Protein AF-A0A7J4U4Q8-F1 (afdb_monomer_lite)

Structure (mmCIF, N/CA/C/O backbone):
data_AF-A0A7J4U4Q8-F1
#
_entry.id   AF-A0A7J4U4Q8-F1
#
loop_
_atom_site.group_PDB
_atom_site.id
_atom_site.type_symbol
_atom_site.label_atom_id
_atom_site.label_alt_id
_atom_site.label_comp_id
_atom_site.label_asym_id
_atom_site.label_entity_id
_atom_site.label_seq_id
_atom_site.pdbx_PDB_ins_code
_atom_site.Cartn_x
_atom_site.Cartn_y
_atom_site.Cartn_z
_atom_site.occupancy
_atom_site.B_iso_or_equiv
_atom_site.auth_seq_id
_atom_site.auth_comp_id
_atom_site.auth_asym_id
_atom_site.auth_atom_id
_atom_site.pdbx_PDB_model_num
ATOM 1 N N . MET A 1 1 ? -9.160 7.772 16.131 1.00 66.94 1 MET A N 1
ATOM 2 C CA . MET A 1 1 ? -9.442 6.935 14.946 1.00 66.94 1 MET A CA 1
ATOM 3 C C . MET A 1 1 ? -8.417 5.814 14.908 1.00 66.94 1 MET A C 1
ATOM 5 O O . MET A 1 1 ? -7.313 6.007 15.408 1.00 66.94 1 MET A O 1
ATOM 9 N N . LYS A 1 2 ? -8.795 4.626 14.432 1.00 82.12 2 LYS A N 1
ATOM 10 C CA . LYS A 1 2 ? -7.872 3.489 14.302 1.00 82.12 2 LYS A CA 1
ATOM 11 C C . LYS A 1 2 ? -7.028 3.704 13.039 1.00 82.12 2 LYS A C 1
ATOM 13 O O . LYS A 1 2 ? -7.579 4.132 12.034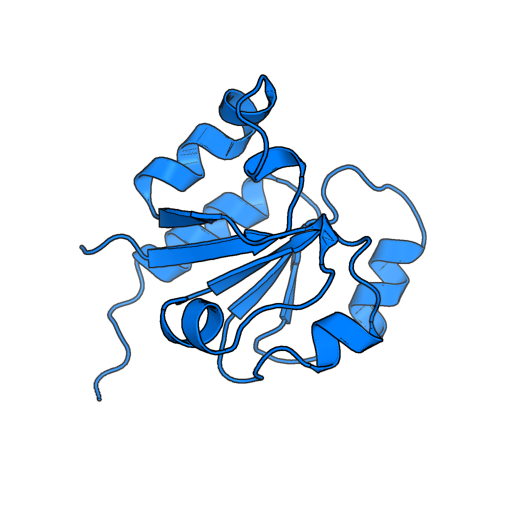 1.00 82.12 2 LYS A O 1
ATOM 18 N N . LYS A 1 3 ? -5.719 3.428 13.092 1.00 89.75 3 LYS A N 1
ATOM 19 C CA . LYS A 1 3 ? -4.872 3.406 11.886 1.00 89.75 3 LYS A CA 1
ATOM 20 C C . LYS A 1 3 ? -5.384 2.356 10.899 1.00 89.75 3 LYS A C 1
ATOM 22 O O . LYS A 1 3 ? -5.853 1.305 11.343 1.00 89.75 3 LYS A O 1
ATOM 27 N N . ILE A 1 4 ? -5.253 2.622 9.602 1.00 91.19 4 ILE A N 1
ATOM 28 C CA . ILE A 1 4 ? -5.567 1.621 8.576 1.00 91.1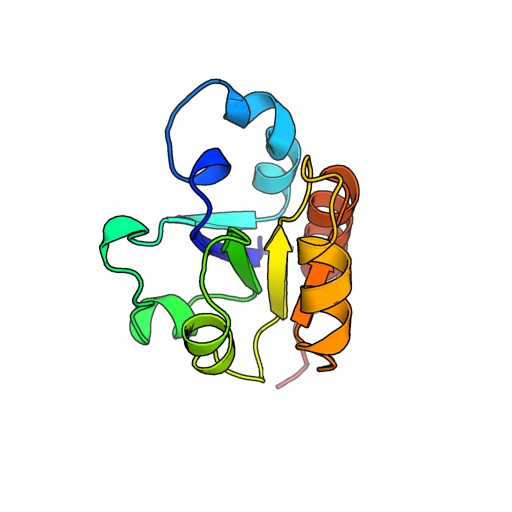9 4 ILE A CA 1
ATOM 29 C C . ILE A 1 4 ? -4.468 0.559 8.533 1.00 91.19 4 ILE A C 1
ATOM 31 O O . ILE A 1 4 ? -3.301 0.859 8.775 1.00 91.19 4 ILE A O 1
ATOM 35 N N . ASN A 1 5 ? -4.807 -0.676 8.214 1.00 91.69 5 ASN A N 1
ATOM 36 C CA . ASN A 1 5 ? -3.833 -1.718 7.934 1.00 91.69 5 ASN A CA 1
ATOM 37 C C . ASN A 1 5 ? -3.402 -1.612 6.466 1.00 91.69 5 ASN A C 1
ATOM 39 O O . ASN A 1 5 ? -4.187 -1.909 5.564 1.00 91.69 5 ASN A O 1
ATOM 43 N N . LEU A 1 6 ? -2.162 -1.182 6.229 1.00 91.31 6 LEU A N 1
ATOM 44 C CA . LEU A 1 6 ? -1.583 -1.063 4.893 1.00 91.31 6 LEU A CA 1
ATOM 45 C C . LEU A 1 6 ? -0.647 -2.242 4.632 1.00 91.31 6 LEU A C 1
ATOM 47 O O . LEU A 1 6 ? 0.405 -2.354 5.266 1.00 91.31 6 LEU A O 1
ATOM 51 N N . LEU A 1 7 ? -1.024 -3.102 3.690 1.00 90.31 7 LEU A N 1
ATOM 52 C CA . LEU A 1 7 ? -0.184 -4.199 3.221 1.00 90.31 7 LEU A CA 1
ATOM 53 C C . LEU A 1 7 ? 0.765 -3.695 2.136 1.00 90.31 7 LEU A C 1
ATOM 55 O O . LEU A 1 7 ? 0.318 -3.130 1.143 1.00 90.31 7 LEU A O 1
ATOM 59 N N . VAL A 1 8 ? 2.070 -3.874 2.326 1.00 88.12 8 VAL A N 1
ATOM 60 C CA . VAL A 1 8 ? 3.096 -3.240 1.491 1.00 88.12 8 VAL A CA 1
ATOM 61 C C . VAL A 1 8 ? 3.920 -4.277 0.738 1.00 88.12 8 VAL A C 1
ATOM 63 O O . VAL A 1 8 ? 4.699 -5.023 1.332 1.00 88.12 8 VAL A O 1
ATOM 66 N N . TYR A 1 9 ? 3.815 -4.222 -0.586 1.00 83.44 9 TYR A N 1
ATOM 67 C CA . TYR A 1 9 ? 4.646 -4.922 -1.563 1.00 83.44 9 TYR A CA 1
ATOM 68 C C . TYR A 1 9 ? 5.457 -3.921 -2.400 1.00 83.44 9 TYR A C 1
ATOM 70 O O . TYR A 1 9 ? 5.531 -4.007 -3.624 1.00 83.44 9 TYR A O 1
ATOM 78 N N . ASP A 1 10 ? 6.052 -2.940 -1.721 1.00 78.88 10 ASP A N 1
ATOM 79 C CA . ASP A 1 10 ? 6.945 -1.946 -2.310 1.00 78.88 10 ASP A CA 1
ATOM 80 C C . ASP A 1 10 ? 8.297 -1.943 -1.592 1.00 78.88 10 ASP A C 1
ATOM 82 O O . ASP A 1 10 ? 8.361 -1.744 -0.375 1.00 78.88 10 ASP A O 1
ATOM 86 N N . TRP A 1 11 ? 9.386 -2.174 -2.338 1.00 73.12 11 TRP A N 1
ATOM 87 C CA . TRP A 1 11 ? 10.738 -2.264 -1.778 1.00 73.12 11 TRP A CA 1
ATOM 88 C C . TRP A 1 11 ? 11.138 -0.996 -1.011 1.00 73.12 11 TRP A C 1
ATOM 90 O O . TRP A 1 11 ? 11.817 -1.103 0.010 1.00 73.12 11 TRP A O 1
ATOM 100 N N . LYS A 1 12 ? 10.667 0.189 -1.421 1.00 71.94 12 LYS A N 1
ATOM 101 C CA . LYS A 1 12 ? 10.993 1.472 -0.769 1.00 71.94 12 LYS A CA 1
ATOM 102 C C . LYS A 1 12 ? 10.450 1.551 0.660 1.00 71.94 12 LYS A C 1
ATOM 104 O O . LYS A 1 12 ? 11.037 2.203 1.518 1.00 71.94 12 LYS A O 1
ATOM 109 N N . LEU A 1 13 ? 9.326 0.887 0.922 1.00 70.75 13 LEU A N 1
ATOM 110 C CA . LEU A 1 13 ? 8.649 0.880 2.222 1.00 70.75 13 LEU A CA 1
ATOM 111 C C . LEU A 1 13 ? 8.901 -0.400 3.030 1.00 70.75 13 LEU A C 1
ATOM 113 O O . LEU A 1 13 ? 8.665 -0.426 4.240 1.00 70.75 13 LEU A O 1
ATOM 117 N N . ASN A 1 14 ? 9.383 -1.458 2.378 1.00 65.75 14 ASN A N 1
ATOM 118 C CA . ASN A 1 14 ? 9.634 -2.751 3.005 1.00 65.75 14 ASN A CA 1
ATOM 119 C C . ASN A 1 14 ? 11.046 -2.850 3.624 1.00 65.75 14 ASN A C 1
ATOM 121 O O . ASN A 1 14 ? 11.229 -3.481 4.671 1.00 65.75 14 ASN A O 1
ATOM 125 N N . VAL A 1 15 ? 12.039 -2.156 3.058 1.00 58.22 15 VAL A N 1
ATOM 126 C CA . VAL A 1 15 ? 13.418 -2.163 3.574 1.00 58.22 15 VAL A CA 1
ATOM 127 C C . VAL A 1 15 ? 13.583 -1.133 4.701 1.00 58.22 15 VAL A C 1
ATOM 129 O O . VAL A 1 15 ? 13.232 0.037 4.560 1.00 58.22 15 VAL A O 1
ATOM 132 N N . ASP A 1 16 ? 14.138 -1.545 5.846 1.00 57.25 16 ASP A N 1
ATOM 133 C CA . ASP A 1 16 ? 14.527 -0.611 6.909 1.00 57.25 16 ASP A CA 1
ATOM 134 C C . ASP A 1 16 ? 15.740 0.217 6.445 1.00 57.25 16 ASP A C 1
ATOM 136 O O . ASP A 1 16 ? 16.877 -0.247 6.478 1.00 57.25 16 ASP A O 1
ATOM 140 N N . GLY A 1 17 ? 15.498 1.441 5.966 1.00 52.25 17 GLY A N 1
ATOM 141 C CA . GLY A 1 17 ? 16.534 2.281 5.358 1.00 52.25 17 GLY A CA 1
ATOM 142 C C . GLY A 1 17 ? 16.064 3.690 4.980 1.00 52.25 17 GLY A C 1
ATOM 143 O O . GLY A 1 17 ? 14.981 4.120 5.372 1.00 52.25 17 GLY A O 1
ATOM 144 N N . ALA A 1 18 ? 16.911 4.422 4.244 1.00 45.03 18 ALA A N 1
ATOM 145 C CA . ALA A 1 18 ? 16.841 5.870 3.989 1.00 45.03 18 ALA A CA 1
ATOM 146 C C . ALA A 1 18 ? 15.501 6.411 3.431 1.00 45.03 18 ALA A C 1
ATOM 148 O O . ALA A 1 18 ? 15.197 7.588 3.631 1.00 45.03 18 ALA A O 1
ATOM 149 N N . ASP A 1 19 ? 14.663 5.567 2.825 1.00 52.72 19 ASP A N 1
ATOM 150 C CA . ASP A 1 19 ? 13.336 5.944 2.313 1.00 52.72 19 ASP A CA 1
ATOM 151 C C . ASP A 1 19 ? 12.257 6.092 3.402 1.00 52.72 19 ASP A C 1
ATOM 153 O O . ASP A 1 19 ? 11.197 6.675 3.145 1.00 52.72 19 ASP A O 1
ATOM 157 N N . LYS A 1 20 ? 12.547 5.702 4.658 1.00 52.97 20 LYS A N 1
ATOM 158 C CA . LYS A 1 20 ? 11.682 5.998 5.819 1.00 52.97 20 LYS A CA 1
ATOM 159 C C . LYS A 1 20 ? 11.347 7.481 5.940 1.00 52.97 20 LYS A C 1
ATOM 161 O O . LYS A 1 20 ? 10.270 7.802 6.416 1.00 52.97 20 LYS A O 1
ATOM 166 N N . LEU A 1 21 ? 12.243 8.385 5.531 1.00 53.69 21 LEU A N 1
ATOM 167 C CA . LEU A 1 21 ? 12.019 9.832 5.635 1.00 53.69 21 LEU A CA 1
ATOM 168 C C . LEU A 1 21 ? 11.006 10.363 4.616 1.00 53.69 21 LEU A C 1
ATOM 170 O O . LEU A 1 21 ? 10.330 11.348 4.903 1.00 53.69 21 LEU A O 1
ATOM 174 N N . VAL A 1 22 ? 10.908 9.726 3.449 1.00 59.50 22 VAL A N 1
ATOM 175 C CA . VAL A 1 22 ? 10.057 10.175 2.339 1.00 59.50 22 VAL A CA 1
ATOM 176 C C . VAL A 1 22 ? 8.604 9.791 2.575 1.00 59.50 22 VAL A C 1
ATOM 178 O O . VAL A 1 22 ? 7.705 10.570 2.284 1.00 59.50 22 VAL A O 1
ATOM 181 N N . TYR A 1 23 ? 8.384 8.609 3.141 1.00 71.19 23 TYR A N 1
ATOM 182 C CA . TYR A 1 23 ? 7.048 8.118 3.438 1.00 71.19 23 TYR A CA 1
ATOM 183 C C . TYR A 1 23 ? 6.681 8.229 4.918 1.00 71.19 23 TYR A C 1
ATOM 185 O O . TYR A 1 23 ? 5.622 7.743 5.290 1.00 71.19 23 TYR A O 1
ATOM 193 N N . LYS A 1 24 ? 7.515 8.854 5.765 1.00 74.12 24 LYS A N 1
ATOM 194 C CA . LYS A 1 24 ? 7.345 8.902 7.234 1.00 74.12 24 LYS A CA 1
ATOM 195 C C . LYS A 1 24 ? 5.915 9.243 7.667 1.00 74.12 24 LYS A C 1
ATOM 197 O O . LYS A 1 24 ? 5.418 8.671 8.628 1.00 74.12 24 LYS A O 1
ATOM 202 N N . ASP A 1 25 ? 5.250 10.111 6.909 1.00 83.50 25 ASP A N 1
ATOM 203 C CA . ASP A 1 25 ? 3.909 10.599 7.209 1.00 83.50 25 ASP A CA 1
ATOM 204 C C . ASP A 1 25 ? 2.852 9.482 7.084 1.00 83.50 25 ASP A C 1
ATOM 206 O O . ASP A 1 25 ? 1.832 9.522 7.762 1.00 83.50 25 ASP A O 1
ATOM 210 N N . ILE A 1 26 ? 3.104 8.422 6.302 1.00 85.50 26 ILE A N 1
ATOM 211 C CA . ILE A 1 26 ? 2.241 7.229 6.234 1.00 85.50 26 ILE A CA 1
ATOM 212 C C . ILE A 1 26 ? 2.117 6.560 7.608 1.00 85.50 26 ILE A C 1
ATOM 214 O O . ILE A 1 26 ? 1.040 6.070 7.954 1.00 85.50 26 ILE A O 1
ATOM 218 N N . TRP A 1 27 ? 3.179 6.560 8.421 1.00 85.62 27 TRP A N 1
ATOM 219 C CA . TRP A 1 27 ? 3.182 5.892 9.724 1.00 85.62 27 TRP A CA 1
ATOM 220 C C . TRP A 1 27 ? 2.238 6.564 10.716 1.00 85.62 27 TRP A C 1
ATOM 222 O O . TRP A 1 27 ? 1.827 5.908 11.673 1.00 85.62 27 TRP A O 1
ATOM 232 N N . ASP A 1 28 ? 1.851 7.821 10.500 1.00 87.94 28 ASP A N 1
ATOM 233 C CA . ASP A 1 28 ? 0.866 8.501 11.342 1.00 87.94 28 ASP A CA 1
ATOM 234 C C . ASP A 1 28 ? -0.556 7.971 11.097 1.00 87.94 28 ASP A C 1
ATOM 236 O O . ASP A 1 28 ? -1.376 7.949 12.019 1.00 87.94 28 ASP A O 1
ATOM 240 N N . TYR A 1 29 ? -0.827 7.450 9.896 1.00 88.94 29 TYR A N 1
ATOM 241 C CA . TYR A 1 29 ? -2.162 7.049 9.440 1.00 88.94 29 TYR A CA 1
ATOM 242 C C . TYR A 1 29 ? -2.337 5.530 9.284 1.00 88.94 29 TYR A C 1
ATOM 244 O O . TYR A 1 29 ? -3.463 5.032 9.371 1.00 88.94 29 TYR A O 1
ATOM 252 N N . ALA A 1 30 ? -1.245 4.784 9.091 1.00 89.69 30 ALA A N 1
ATOM 253 C CA . ALA A 1 30 ? -1.277 3.357 8.788 1.00 89.69 30 ALA A CA 1
ATOM 254 C C . ALA A 1 30 ? -0.398 2.503 9.719 1.00 89.69 30 ALA A C 1
ATOM 256 O O . ALA A 1 30 ? 0.689 2.895 10.150 1.00 89.69 30 ALA A O 1
ATOM 257 N N . THR A 1 31 ? -0.877 1.297 10.003 1.00 90.56 31 THR A N 1
ATOM 258 C CA . THR A 1 31 ? -0.090 0.168 10.499 1.00 90.56 31 THR A CA 1
ATOM 259 C C . THR A 1 31 ? 0.454 -0.585 9.290 1.00 90.56 31 THR A C 1
ATOM 261 O O . THR A 1 31 ? -0.323 -1.047 8.457 1.00 90.56 31 THR A O 1
ATOM 264 N N . ILE A 1 32 ? 1.777 -0.715 9.192 1.00 87.94 32 ILE A N 1
ATOM 265 C CA . ILE A 1 32 ? 2.430 -1.373 8.055 1.00 87.94 32 ILE A CA 1
ATOM 266 C C . ILE A 1 32 ? 2.487 -2.885 8.273 1.00 87.94 32 ILE A C 1
ATOM 268 O O . ILE A 1 32 ? 3.092 -3.354 9.238 1.00 87.94 32 ILE A O 1
ATOM 272 N N . ILE A 1 33 ? 1.903 -3.635 7.343 1.00 88.31 33 ILE A N 1
ATOM 273 C CA . ILE A 1 33 ? 2.060 -5.083 7.209 1.00 88.31 33 ILE A CA 1
ATOM 274 C C . ILE A 1 33 ? 3.025 -5.296 6.040 1.00 88.31 33 ILE A C 1
ATOM 276 O O . ILE A 1 33 ? 2.713 -4.952 4.901 1.00 88.31 33 ILE A O 1
ATOM 280 N N . LYS A 1 34 ? 4.238 -5.779 6.321 1.00 85.31 34 LYS A N 1
ATOM 281 C CA . LYS A 1 34 ? 5.257 -6.009 5.288 1.00 85.31 34 LYS A CA 1
ATOM 282 C C . LYS A 1 34 ? 4.948 -7.314 4.555 1.00 85.31 34 LYS A C 1
ATOM 284 O O . LYS A 1 34 ? 4.961 -8.366 5.186 1.00 85.31 34 LYS A O 1
ATOM 289 N N . GLY A 1 35 ? 4.699 -7.224 3.252 1.00 79.88 35 GLY A N 1
ATOM 290 C CA . GLY A 1 35 ? 4.554 -8.383 2.379 1.00 79.88 35 GLY A CA 1
ATOM 291 C C . GLY A 1 35 ? 5.900 -8.985 1.979 1.00 79.88 35 GLY A C 1
ATOM 292 O O . GLY A 1 35 ? 6.940 -8.331 2.062 1.00 79.88 35 GLY A O 1
ATOM 293 N N . ASP A 1 36 ? 5.902 -10.227 1.508 1.00 80.25 36 ASP A N 1
ATOM 294 C CA . ASP A 1 36 ? 7.095 -10.865 0.939 1.00 80.25 36 ASP A CA 1
ATOM 295 C C . ASP A 1 36 ? 7.220 -10.535 -0.559 1.00 80.25 36 ASP A C 1
ATOM 297 O O . ASP A 1 36 ? 6.586 -11.163 -1.409 1.00 80.25 36 ASP A O 1
ATOM 301 N N . ILE A 1 37 ? 8.017 -9.514 -0.892 1.00 73.06 37 ILE A N 1
ATOM 302 C CA . ILE A 1 37 ? 8.125 -9.015 -2.275 1.00 73.06 37 ILE A CA 1
ATOM 303 C C . ILE A 1 37 ? 8.821 -10.030 -3.195 1.00 73.06 37 ILE A C 1
ATOM 305 O O . ILE A 1 37 ? 8.544 -10.058 -4.396 1.00 73.06 37 ILE A O 1
ATOM 309 N N . ASP A 1 38 ? 9.658 -10.912 -2.644 1.00 71.81 38 ASP A N 1
ATOM 310 C CA . ASP A 1 38 ? 10.407 -11.900 -3.424 1.00 71.81 38 ASP A CA 1
ATOM 311 C C . ASP A 1 38 ? 9.518 -13.057 -3.886 1.00 71.81 38 ASP A C 1
ATOM 313 O O . ASP A 1 38 ? 9.734 -13.626 -4.959 1.00 71.81 38 ASP A O 1
ATOM 317 N N . LYS A 1 39 ? 8.481 -13.391 -3.112 1.00 70.56 39 LYS A N 1
ATOM 318 C CA . LYS A 1 39 ? 7.539 -14.460 -3.473 1.00 70.56 39 LYS A CA 1
ATOM 319 C C . LYS A 1 39 ? 6.558 -14.065 -4.571 1.00 70.56 39 LYS A C 1
ATOM 321 O O . LYS A 1 39 ? 5.922 -14.949 -5.137 1.00 70.56 39 LYS A O 1
ATOM 326 N N . MET A 1 40 ? 6.447 -12.771 -4.893 1.00 61.84 40 MET A N 1
ATOM 327 C CA . MET A 1 40 ? 5.527 -12.227 -5.906 1.00 61.84 40 MET A CA 1
ATOM 328 C C . MET A 1 40 ? 4.071 -12.718 -5.768 1.00 61.84 40 MET A C 1
ATOM 330 O O . MET A 1 40 ? 3.298 -12.659 -6.725 1.00 61.84 40 MET A O 1
ATOM 334 N N . GLU A 1 41 ? 3.695 -13.203 -4.588 1.00 72.06 41 GLU A N 1
ATOM 335 C CA . GLU A 1 41 ? 2.389 -13.751 -4.252 1.00 72.06 41 GLU A CA 1
ATOM 336 C C . GLU A 1 41 ? 1.978 -13.166 -2.907 1.00 72.06 41 GLU A C 1
ATOM 338 O O . GLU A 1 41 ? 2.790 -13.066 -1.983 1.00 72.06 41 GLU A O 1
ATOM 343 N N . ILE A 1 42 ? 0.721 -12.732 -2.830 1.00 75.50 42 ILE A N 1
ATOM 344 C CA . ILE A 1 42 ? 0.170 -12.078 -1.652 1.00 75.50 42 ILE A CA 1
ATOM 345 C C . ILE A 1 42 ? -0.721 -13.0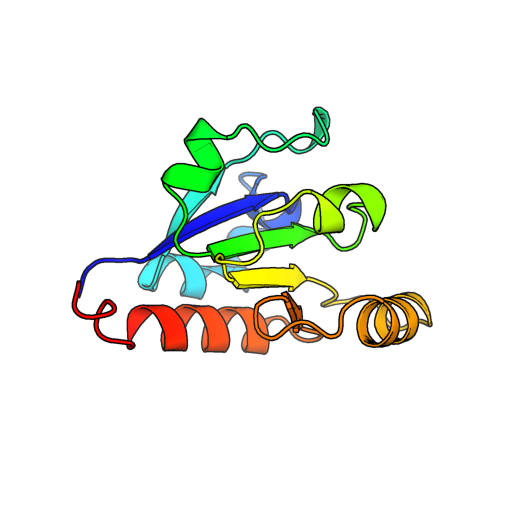89 -0.928 1.00 75.50 42 ILE A C 1
ATOM 347 O O . ILE A 1 42 ? -1.787 -13.414 -1.452 1.00 75.50 42 ILE A O 1
ATOM 351 N N . PRO A 1 43 ? -0.311 -13.610 0.243 1.00 79.81 43 PRO A N 1
ATOM 352 C CA . PRO A 1 43 ? -1.097 -14.595 0.970 1.00 79.81 43 PRO A CA 1
ATOM 353 C C . PRO A 1 43 ? -2.480 -14.053 1.352 1.00 79.81 43 PRO A C 1
ATOM 355 O O . PRO A 1 43 ? -2.606 -12.931 1.849 1.00 79.81 43 PRO A O 1
ATOM 358 N N . GLU A 1 44 ? -3.527 -14.864 1.186 1.00 81.81 44 GLU A N 1
ATOM 359 C CA . GLU A 1 44 ? -4.915 -14.461 1.475 1.00 81.81 44 GLU A CA 1
ATOM 360 C C . GLU A 1 44 ? -5.112 -13.978 2.919 1.00 81.81 44 GLU A C 1
ATOM 362 O O . GLU A 1 44 ? -5.873 -13.043 3.181 1.00 81.81 44 GLU A O 1
ATOM 367 N N . ASN A 1 45 ? -4.394 -14.574 3.874 1.00 84.00 45 ASN A N 1
ATOM 368 C CA . ASN A 1 45 ? -4.444 -14.165 5.274 1.00 84.00 45 ASN A CA 1
ATOM 369 C C . ASN A 1 45 ? -3.931 -12.731 5.474 1.00 84.00 45 ASN A C 1
ATOM 371 O O . ASN A 1 45 ? -4.490 -12.011 6.296 1.00 84.00 45 ASN A O 1
ATOM 375 N N . GLU A 1 46 ? -2.928 -12.282 4.720 1.00 84.19 46 GLU A N 1
ATOM 376 C CA . GLU A 1 46 ? -2.419 -10.906 4.800 1.00 84.19 46 GLU A CA 1
ATOM 377 C C . GLU A 1 46 ? -3.387 -9.918 4.143 1.00 84.19 46 GLU A C 1
ATOM 379 O O . GLU A 1 46 ? -3.682 -8.865 4.712 1.00 84.19 46 GLU A O 1
ATOM 384 N N . ILE A 1 47 ? -3.967 -10.302 3.002 1.00 83.81 47 ILE A N 1
ATOM 385 C CA . ILE A 1 47 ? -5.012 -9.538 2.303 1.00 83.81 47 ILE A CA 1
ATOM 386 C C . ILE A 1 47 ? -6.222 -9.304 3.211 1.00 83.81 47 ILE A C 1
ATOM 388 O O . ILE A 1 47 ? -6.761 -8.197 3.270 1.00 83.81 47 ILE A O 1
ATOM 392 N N . SER A 1 48 ? -6.646 -10.336 3.944 1.00 85.56 48 SER A N 1
ATOM 393 C CA . SER A 1 48 ? -7.814 -10.263 4.827 1.00 85.56 48 SER A CA 1
ATOM 394 C C . SER A 1 48 ? -7.654 -9.232 5.950 1.00 85.56 48 SER A C 1
ATOM 396 O O . SER A 1 48 ? -8.639 -8.650 6.408 1.00 85.56 48 SER A O 1
ATOM 398 N N . LEU A 1 49 ? -6.411 -8.974 6.364 1.00 85.81 49 LEU A N 1
ATOM 399 C CA . LEU A 1 49 ? -6.072 -8.008 7.403 1.00 85.81 49 LEU A CA 1
ATOM 400 C C . LEU A 1 49 ? -5.942 -6.582 6.863 1.00 85.81 49 LEU A C 1
ATOM 402 O O . LEU A 1 49 ? -5.954 -5.650 7.666 1.00 85.81 49 LEU A O 1
ATOM 406 N N . ALA A 1 50 ? -5.802 -6.410 5.548 1.00 89.00 50 ALA A N 1
ATOM 407 C CA . ALA A 1 50 ? -5.519 -5.133 4.913 1.00 89.00 50 ALA A CA 1
ATOM 408 C C . ALA A 1 50 ? -6.793 -4.316 4.648 1.00 89.00 50 ALA A C 1
ATOM 410 O O . ALA A 1 50 ? -7.798 -4.833 4.153 1.00 89.00 50 ALA A O 1
ATOM 411 N N . ASP A 1 51 ? -6.726 -3.018 4.927 1.00 89.38 51 ASP A N 1
ATOM 412 C CA . ASP A 1 51 ? -7.706 -2.028 4.466 1.00 89.38 51 ASP A CA 1
ATOM 413 C C . ASP A 1 51 ? -7.318 -1.502 3.070 1.00 89.38 51 ASP A C 1
ATOM 415 O O . ASP A 1 51 ? -8.176 -1.214 2.236 1.00 89.38 51 ASP A O 1
ATOM 419 N N . ALA A 1 52 ? -6.011 -1.429 2.801 1.00 90.75 52 ALA A N 1
ATOM 420 C CA . ALA A 1 52 ? -5.439 -1.085 1.506 1.00 90.75 52 ALA A CA 1
ATOM 421 C C . ALA A 1 52 ? -4.141 -1.865 1.252 1.00 90.75 52 ALA A C 1
ATOM 423 O O . ALA A 1 52 ? -3.459 -2.295 2.187 1.00 90.75 52 ALA A O 1
ATOM 424 N N . ILE A 1 53 ? -3.790 -2.021 -0.021 1.00 90.12 53 ILE A N 1
ATOM 425 C CA . ILE A 1 53 ? -2.592 -2.719 -0.487 1.00 90.12 53 ILE A CA 1
ATOM 426 C C . ILE A 1 53 ? -1.781 -1.743 -1.331 1.00 90.12 53 ILE A C 1
ATOM 428 O O . ILE A 1 53 ? -2.284 -1.228 -2.322 1.00 90.12 53 ILE A O 1
ATOM 432 N N . LEU A 1 54 ? -0.533 -1.496 -0.957 1.00 88.62 54 LEU A N 1
ATOM 433 C CA . LEU A 1 54 ? 0.410 -0.712 -1.739 1.00 88.62 54 LEU A CA 1
ATOM 434 C C . LEU A 1 54 ? 1.352 -1.652 -2.478 1.00 88.62 54 LEU A C 1
ATOM 436 O O . LEU A 1 54 ? 2.056 -2.446 -1.853 1.00 88.62 54 LEU A O 1
ATOM 440 N N . VAL A 1 55 ? 1.372 -1.550 -3.798 1.00 85.00 55 VAL A N 1
ATOM 441 C CA . VAL A 1 55 ? 2.186 -2.392 -4.669 1.00 85.00 55 VAL A CA 1
ATOM 442 C C . VAL A 1 55 ? 3.178 -1.554 -5.456 1.00 85.00 55 VAL A C 1
ATOM 444 O O . VAL A 1 55 ? 2.856 -0.464 -5.939 1.00 85.00 55 VAL A O 1
ATOM 447 N N . HIS A 1 56 ? 4.378 -2.103 -5.627 1.00 78.00 56 HIS A N 1
ATOM 448 C CA . HIS A 1 56 ? 5.341 -1.564 -6.572 1.00 78.00 56 HIS A CA 1
ATOM 449 C C . HIS A 1 56 ? 4.831 -1.766 -8.002 1.00 78.00 56 HIS A C 1
ATOM 451 O O . HIS A 1 56 ? 4.336 -2.838 -8.350 1.00 78.00 56 HIS A O 1
ATOM 457 N N . GLU A 1 57 ? 5.034 -0.787 -8.875 1.00 71.31 57 GLU A N 1
ATOM 458 C CA . GLU A 1 57 ? 4.666 -0.863 -10.297 1.00 71.31 57 GLU A CA 1
ATOM 459 C C . GLU A 1 57 ? 5.265 -2.051 -11.075 1.00 71.31 57 GLU A C 1
ATOM 461 O O . GLU A 1 57 ? 4.700 -2.482 -12.079 1.00 71.31 57 GLU A O 1
ATOM 466 N N . LEU A 1 58 ? 6.396 -2.600 -10.613 1.00 68.56 58 LEU A N 1
ATOM 467 C CA . LEU A 1 58 ? 7.025 -3.789 -11.208 1.00 68.56 58 LEU A CA 1
ATOM 468 C C . LEU A 1 58 ? 6.259 -5.080 -10.893 1.00 68.56 58 LEU A C 1
ATOM 470 O O . LEU A 1 58 ? 6.545 -6.116 -11.499 1.00 68.56 58 LEU A O 1
ATOM 474 N N . MET A 1 59 ? 5.276 -5.039 -9.986 1.00 72.81 59 MET A N 1
ATOM 475 C CA . MET A 1 59 ? 4.296 -6.111 -9.891 1.00 72.81 59 MET A CA 1
ATOM 476 C C . MET A 1 59 ? 3.527 -6.170 -11.211 1.00 72.81 59 MET A C 1
ATOM 478 O O . MET A 1 59 ? 2.754 -5.279 -11.558 1.00 72.81 59 MET A O 1
ATOM 482 N N . GLY A 1 60 ? 3.778 -7.228 -11.981 1.00 68.94 60 GLY A N 1
ATOM 483 C CA . GLY A 1 60 ? 3.158 -7.408 -13.287 1.00 68.94 60 GLY A CA 1
ATOM 484 C C . GLY A 1 60 ? 1.629 -7.428 -13.209 1.00 68.94 60 GLY A C 1
ATOM 485 O O . GLY A 1 60 ? 1.038 -7.828 -12.207 1.00 68.94 60 GLY A O 1
ATOM 486 N N . VAL A 1 61 ? 0.979 -7.068 -14.316 1.00 69.62 61 VAL A N 1
ATOM 487 C CA . VAL A 1 61 ? -0.486 -6.922 -14.401 1.00 69.62 61 VAL A CA 1
ATOM 488 C C . VAL A 1 61 ? -1.252 -8.176 -14.002 1.00 69.62 61 VAL A C 1
ATOM 490 O O . VAL A 1 61 ? -2.286 -8.102 -13.344 1.00 69.62 61 VAL A O 1
ATOM 493 N N . GLY A 1 62 ? -0.705 -9.348 -14.326 1.00 70.81 62 GLY A N 1
ATOM 494 C CA . GLY A 1 62 ? -1.282 -10.623 -13.909 1.00 70.81 62 GLY A CA 1
ATOM 495 C C . GLY A 1 62 ? -1.309 -10.839 -12.392 1.00 70.81 62 GLY A C 1
ATOM 496 O O . GLY A 1 62 ? -2.112 -11.643 -11.939 1.00 70.81 62 GLY A O 1
ATOM 497 N N . GLN A 1 63 ? -0.468 -10.151 -11.613 1.00 74.81 63 GLN A N 1
ATOM 498 C CA . GLN A 1 63 ? -0.482 -10.217 -10.147 1.00 74.81 63 GLN A CA 1
ATOM 499 C C . GLN A 1 63 ? -1.476 -9.224 -9.554 1.00 74.81 63 GLN A C 1
ATOM 501 O O . GLN A 1 63 ? -2.251 -9.589 -8.677 1.00 74.81 63 GLN A O 1
ATOM 506 N N . ILE A 1 64 ? -1.519 -7.997 -10.079 1.00 76.50 64 ILE A N 1
ATOM 507 C CA . ILE A 1 64 ? -2.490 -6.989 -9.633 1.00 76.50 64 ILE A CA 1
ATOM 508 C C . ILE A 1 64 ? -3.924 -7.468 -9.890 1.00 76.50 64 ILE A C 1
ATOM 510 O O . ILE A 1 64 ? -4.777 -7.322 -9.025 1.00 76.50 64 ILE A O 1
ATOM 514 N N . ASN A 1 65 ? -4.181 -8.150 -11.010 1.00 73.81 65 ASN A N 1
ATOM 515 C CA . ASN A 1 65 ? -5.501 -8.721 -11.305 1.00 73.81 65 ASN A CA 1
ATOM 516 C C . ASN A 1 65 ? -5.918 -9.881 -10.382 1.00 73.81 65 ASN A C 1
ATOM 518 O O . ASN A 1 65 ? -7.081 -10.277 -10.409 1.00 73.81 65 ASN A O 1
ATOM 522 N N . LYS A 1 66 ? -4.992 -10.460 -9.608 1.00 76.31 66 LYS A N 1
ATOM 523 C CA . LYS A 1 66 ? -5.311 -11.476 -8.590 1.00 76.31 66 LYS A CA 1
ATOM 524 C C . LYS A 1 66 ? -5.638 -10.858 -7.237 1.00 76.31 66 LYS A C 1
ATOM 526 O O . LYS A 1 66 ? -6.114 -11.569 -6.356 1.00 76.31 66 LYS A O 1
ATOM 531 N N . LEU A 1 67 ? -5.355 -9.569 -7.054 1.00 78.19 67 LEU A N 1
ATOM 532 C CA . LEU A 1 67 ? -5.734 -8.872 -5.838 1.00 78.19 67 LEU A CA 1
ATOM 533 C C . LEU A 1 67 ? -7.249 -8.695 -5.801 1.00 78.19 67 LEU A C 1
ATOM 535 O O . LEU A 1 67 ? -7.893 -8.559 -6.846 1.00 78.19 67 LEU A O 1
ATOM 539 N N . PRO A 1 68 ? -7.838 -8.722 -4.602 1.00 77.75 68 PRO A N 1
ATOM 540 C CA . PRO A 1 68 ? -9.277 -8.681 -4.479 1.00 77.75 68 PRO A CA 1
ATOM 541 C C . PRO A 1 68 ? -9.813 -7.310 -4.900 1.00 77.75 68 PRO A C 1
ATOM 543 O O . PRO A 1 68 ? -9.236 -6.260 -4.612 1.00 77.75 68 PRO A O 1
ATOM 546 N N . SER A 1 69 ? -10.954 -7.329 -5.580 1.00 75.38 69 SER A N 1
ATOM 547 C CA . SER A 1 69 ? -11.586 -6.136 -6.141 1.00 75.38 69 SER A CA 1
ATOM 548 C C . SER A 1 69 ? -12.299 -5.264 -5.104 1.00 75.38 69 SER A C 1
ATOM 550 O O . SER A 1 69 ? -12.834 -4.228 -5.477 1.00 75.38 69 SER A O 1
ATOM 552 N N . ASP A 1 70 ? -12.363 -5.692 -3.841 1.00 80.25 70 ASP A N 1
ATOM 553 C CA . ASP A 1 70 ? -12.997 -4.987 -2.720 1.00 80.25 70 ASP 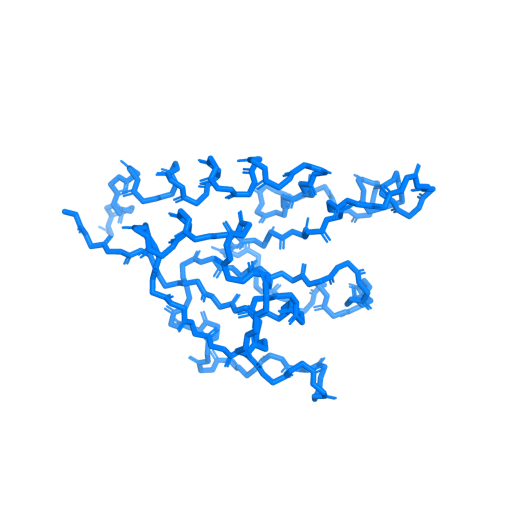A CA 1
ATOM 554 C C . ASP A 1 70 ? -11.987 -4.243 -1.824 1.00 80.25 70 ASP A C 1
ATOM 556 O O . ASP A 1 70 ? -12.377 -3.608 -0.842 1.00 80.25 70 ASP A O 1
ATOM 560 N N . LYS A 1 71 ? -10.689 -4.307 -2.148 1.00 82.69 71 LYS A N 1
ATOM 561 C CA . LYS A 1 71 ? -9.617 -3.603 -1.433 1.00 82.69 71 LYS A CA 1
ATOM 562 C C . LYS A 1 71 ? -9.058 -2.475 -2.276 1.00 82.69 71 LYS A C 1
ATOM 564 O O . LYS A 1 71 ? -8.859 -2.633 -3.475 1.00 82.69 71 LYS A O 1
ATOM 569 N N . HIS A 1 72 ? -8.714 -1.361 -1.635 1.00 88.75 72 HIS A N 1
ATOM 570 C CA . HIS A 1 72 ? -7.976 -0.296 -2.306 1.00 88.75 72 HIS A CA 1
ATOM 571 C C . HIS A 1 72 ? -6.561 -0.773 -2.649 1.00 88.75 72 HIS A C 1
ATOM 573 O O . HIS A 1 72 ? -5.747 -0.997 -1.756 1.00 88.75 72 HIS A O 1
ATOM 579 N N . ILE A 1 73 ? -6.267 -0.909 -3.937 1.00 88.25 73 ILE A N 1
ATOM 580 C CA . ILE A 1 73 ? -4.950 -1.240 -4.472 1.00 88.25 73 ILE A CA 1
ATOM 581 C C . ILE A 1 73 ? -4.305 0.063 -4.932 1.00 88.25 73 ILE A C 1
ATOM 583 O O . ILE A 1 73 ? -4.801 0.726 -5.837 1.00 88.25 73 ILE A O 1
ATOM 587 N N . ILE A 1 74 ? -3.203 0.437 -4.303 1.00 89.06 74 ILE A N 1
ATOM 588 C CA . ILE A 1 74 ? -2.431 1.636 -4.597 1.00 89.06 74 ILE A CA 1
ATOM 589 C C . ILE A 1 74 ? -1.189 1.193 -5.360 1.00 89.06 74 ILE A C 1
ATOM 591 O O . ILE A 1 74 ? -0.400 0.402 -4.850 1.00 89.06 74 ILE A O 1
ATOM 595 N N . ILE A 1 75 ? -1.012 1.689 -6.577 1.00 85.88 75 ILE A N 1
ATOM 596 C CA . ILE A 1 75 ? 0.158 1.399 -7.404 1.00 85.88 75 ILE A CA 1
ATOM 597 C C . ILE A 1 75 ? 1.079 2.614 -7.326 1.00 85.88 75 ILE A C 1
ATOM 599 O O . ILE A 1 75 ? 0.743 3.678 -7.854 1.00 85.88 75 ILE A O 1
ATOM 603 N N . ASP A 1 76 ? 2.227 2.455 -6.666 1.00 82.75 76 ASP A N 1
ATOM 604 C CA . ASP A 1 76 ? 3.258 3.492 -6.602 1.00 82.75 76 ASP A CA 1
ATOM 605 C C . ASP A 1 76 ? 4.039 3.527 -7.922 1.00 82.75 76 ASP A C 1
ATOM 607 O O . ASP A 1 76 ? 4.860 2.651 -8.202 1.00 82.75 76 ASP A O 1
ATOM 611 N N . THR A 1 77 ? 3.782 4.560 -8.725 1.00 76.69 77 THR A N 1
ATOM 612 C CA . THR A 1 77 ? 4.576 4.890 -9.925 1.00 76.69 77 THR A CA 1
ATOM 613 C C . THR A 1 77 ? 5.479 6.108 -9.702 1.00 76.69 77 THR A C 1
ATOM 615 O O . THR A 1 77 ? 6.102 6.637 -10.629 1.00 76.69 77 THR A O 1
ATOM 618 N N . ALA A 1 78 ? 5.571 6.593 -8.461 1.00 67.25 78 ALA A N 1
ATOM 619 C CA . ALA A 1 78 ? 6.244 7.832 -8.133 1.00 67.25 78 ALA A CA 1
ATOM 620 C C . ALA A 1 78 ? 7.759 7.733 -8.343 1.00 67.25 78 ALA A C 1
ATOM 622 O O . ALA A 1 78 ? 8.492 7.038 -7.626 1.00 67.25 78 ALA A O 1
ATOM 623 N N . GLY A 1 79 ? 8.227 8.502 -9.328 1.00 60.28 79 GLY A N 1
ATOM 624 C CA . GLY A 1 79 ? 9.614 8.526 -9.792 1.00 60.28 79 GLY A CA 1
ATOM 625 C C . GLY A 1 79 ? 9.812 7.991 -11.212 1.00 60.28 79 GLY A C 1
ATOM 626 O O . GLY A 1 79 ? 10.885 8.207 -11.777 1.00 60.28 79 GLY A O 1
ATOM 627 N N . TYR A 1 80 ? 8.795 7.373 -11.817 1.00 63.25 80 TYR A N 1
ATOM 628 C CA . TYR A 1 80 ? 8.873 6.824 -13.169 1.00 63.25 80 TYR A CA 1
ATOM 629 C C . TYR A 1 80 ? 8.253 7.784 -14.187 1.00 63.25 80 TYR A C 1
ATOM 631 O O . TYR A 1 80 ? 7.089 8.165 -14.099 1.00 63.25 80 TYR A O 1
ATOM 639 N N . LYS A 1 81 ? 9.066 8.228 -15.154 1.00 57.16 81 LYS A N 1
ATOM 640 C CA . LYS A 1 81 ? 8.709 9.309 -16.091 1.00 57.16 81 LYS A CA 1
ATOM 641 C C . LYS A 1 81 ? 8.033 8.838 -17.388 1.00 57.16 81 LYS A C 1
ATOM 643 O O . LYS A 1 81 ? 7.554 9.679 -18.146 1.00 57.16 81 LYS A O 1
ATOM 648 N N . ASP A 1 82 ? 7.936 7.526 -17.616 1.00 58.56 82 ASP A N 1
ATOM 649 C CA . ASP A 1 82 ? 7.705 6.973 -18.958 1.00 58.56 82 ASP A CA 1
ATOM 650 C C . ASP A 1 82 ? 6.416 6.135 -19.103 1.00 58.56 82 ASP A C 1
ATOM 652 O O . ASP A 1 82 ? 5.638 5.944 -18.161 1.00 58.56 82 ASP A O 1
ATOM 656 N N . GLU A 1 83 ? 6.192 5.668 -20.342 1.00 55.53 83 GLU A N 1
ATOM 657 C CA . GLU A 1 83 ? 5.006 5.002 -20.911 1.00 55.53 83 GLU A CA 1
ATOM 658 C C . GLU A 1 83 ? 4.346 3.923 -20.044 1.00 55.53 83 GLU A C 1
ATOM 660 O O . GLU A 1 83 ? 3.150 3.677 -20.218 1.00 55.53 83 GLU A O 1
ATOM 665 N N . SER A 1 84 ? 5.080 3.308 -19.114 1.00 59.69 84 SER A N 1
ATOM 666 C CA . SER A 1 84 ? 4.565 2.346 -18.136 1.00 59.69 84 SER A CA 1
ATOM 667 C C . SER A 1 84 ? 3.390 2.919 -17.347 1.00 59.69 84 SER A C 1
ATOM 669 O O . SER A 1 84 ? 2.334 2.294 -17.322 1.00 59.69 84 SER A O 1
ATOM 671 N N . SER A 1 85 ? 3.497 4.148 -16.831 1.00 60.75 85 SER A N 1
ATOM 672 C CA . SER A 1 85 ? 2.411 4.823 -16.095 1.00 60.75 85 SER A CA 1
ATOM 673 C C . SER A 1 85 ? 1.136 4.973 -16.942 1.00 60.75 85 SER A C 1
ATOM 675 O O . SER A 1 85 ? 0.048 4.580 -16.528 1.00 60.75 85 SER A O 1
ATOM 677 N N . ARG A 1 86 ? 1.276 5.423 -18.199 1.00 60.53 86 ARG A N 1
ATOM 678 C CA . ARG A 1 86 ? 0.170 5.529 -19.175 1.00 60.53 86 ARG A CA 1
ATOM 679 C C . ARG A 1 86 ? -0.399 4.170 -19.588 1.00 60.53 86 ARG A C 1
ATOM 681 O O . ARG A 1 86 ? -1.513 4.090 -20.109 1.00 60.53 86 ARG A O 1
ATOM 688 N N . ARG A 1 87 ? 0.390 3.100 -19.485 1.00 64.88 87 ARG A N 1
ATOM 689 C CA . ARG A 1 87 ? -0.063 1.729 -19.741 1.00 64.88 87 ARG A CA 1
ATOM 690 C C . ARG A 1 87 ? -0.880 1.223 -18.556 1.00 64.88 87 ARG A C 1
ATOM 692 O O . ARG A 1 87 ? -1.948 0.677 -18.799 1.00 64.88 87 ARG A O 1
ATOM 699 N N . MET A 1 88 ? -0.441 1.483 -17.325 1.00 68.69 88 MET A N 1
ATOM 700 C CA . MET A 1 88 ? -1.170 1.122 -16.103 1.00 68.69 88 MET A CA 1
ATOM 701 C C . MET A 1 88 ? -2.536 1.824 -16.041 1.00 68.69 88 MET A C 1
ATOM 703 O O . MET A 1 88 ? -3.534 1.137 -15.865 1.00 68.69 88 MET A O 1
ATOM 707 N N . ASP A 1 89 ? -2.611 3.132 -16.329 1.00 65.88 89 ASP A N 1
ATOM 708 C CA . ASP A 1 89 ? -3.883 3.889 -16.364 1.00 65.88 89 ASP A CA 1
ATOM 709 C C . ASP A 1 89 ? -4.924 3.283 -17.330 1.00 65.88 89 ASP A C 1
ATOM 711 O O . ASP A 1 89 ? -6.128 3.394 -17.125 1.00 65.88 89 ASP A O 1
ATOM 715 N N . ARG A 1 90 ? -4.470 2.646 -18.420 1.00 65.12 90 ARG A N 1
ATOM 716 C CA . ARG A 1 90 ? -5.350 2.001 -19.414 1.00 65.12 90 ARG A CA 1
ATOM 717 C C . ARG A 1 90 ? -5.702 0.560 -19.063 1.00 65.12 90 ARG A C 1
ATOM 719 O O . ARG A 1 90 ? -6.710 0.055 -19.546 1.00 65.12 90 ARG A O 1
ATOM 726 N N . LEU A 1 91 ? -4.843 -0.109 -18.299 1.00 65.25 91 LEU A N 1
ATOM 727 C CA . LEU A 1 91 ? -5.006 -1.507 -17.906 1.00 65.25 91 LEU A CA 1
ATOM 728 C C . LEU A 1 91 ? -5.857 -1.642 -16.643 1.00 65.25 91 LEU A C 1
ATOM 730 O O . LEU A 1 91 ? -6.568 -2.634 -16.505 1.00 65.25 91 LEU A O 1
ATOM 734 N N . TYR A 1 92 ? -5.828 -0.637 -15.770 1.00 67.19 92 TYR A N 1
ATOM 735 C CA . TYR A 1 92 ? -6.608 -0.607 -14.543 1.00 67.19 92 TYR A CA 1
ATOM 736 C C . TYR A 1 92 ? -7.617 0.530 -14.588 1.00 67.19 92 TYR A C 1
ATOM 738 O O . TYR A 1 92 ? -7.314 1.674 -14.271 1.00 67.19 92 TYR A O 1
ATOM 746 N N . ASN A 1 93 ? -8.839 0.189 -14.978 1.00 59.38 93 ASN A N 1
ATOM 747 C CA . ASN A 1 93 ? -9.995 1.062 -14.838 1.00 59.38 93 ASN A CA 1
ATOM 748 C C . ASN A 1 93 ? -10.977 0.389 -13.877 1.00 59.38 93 ASN A C 1
ATOM 750 O O . ASN A 1 93 ? -11.944 -0.242 -14.301 1.00 59.38 93 ASN A O 1
ATOM 754 N N . HIS A 1 94 ? -10.645 0.423 -12.589 1.00 65.25 94 HIS A N 1
ATOM 755 C CA . HIS A 1 94 ? -11.435 -0.189 -11.527 1.00 65.25 94 HIS A CA 1
ATOM 756 C C . HIS A 1 94 ? -11.500 0.786 -10.354 1.00 65.25 94 HIS A C 1
ATOM 758 O O . HIS A 1 94 ? -10.470 1.344 -9.984 1.00 65.25 94 HIS A O 1
ATOM 764 N N . ASP A 1 95 ? -12.668 0.945 -9.728 1.00 73.50 95 ASP A N 1
ATOM 765 C CA . ASP A 1 95 ? -12.904 1.930 -8.648 1.00 73.50 95 ASP A CA 1
ATOM 766 C C . ASP A 1 95 ? -11.954 1.771 -7.444 1.00 73.50 95 ASP A C 1
ATOM 768 O O . ASP A 1 95 ? -11.744 2.678 -6.634 1.00 73.50 95 ASP A O 1
ATOM 772 N N . PHE A 1 96 ? -11.355 0.589 -7.338 1.00 80.75 96 PHE A N 1
ATOM 773 C CA . PHE A 1 96 ? -10.492 0.179 -6.247 1.00 80.75 96 PHE A CA 1
ATOM 774 C C . PHE A 1 96 ? -9.002 0.179 -6.606 1.00 80.75 96 PHE A C 1
ATOM 776 O O . PHE A 1 96 ? -8.195 -0.002 -5.702 1.00 80.75 96 PHE A O 1
ATOM 783 N N . ILE A 1 97 ? -8.616 0.432 -7.863 1.00 84.12 97 ILE A N 1
ATOM 784 C CA . ILE A 1 97 ? -7.206 0.522 -8.270 1.00 84.12 97 ILE A CA 1
ATOM 785 C C . ILE A 1 97 ? -6.824 1.986 -8.492 1.00 84.12 97 ILE A C 1
ATOM 787 O O . ILE A 1 97 ? -7.406 2.681 -9.321 1.00 84.12 97 ILE A O 1
ATOM 791 N N . HIS A 1 98 ? -5.813 2.440 -7.759 1.00 85.88 98 HIS A N 1
ATOM 792 C CA . HIS A 1 98 ? -5.369 3.827 -7.684 1.00 85.88 98 HIS A CA 1
ATOM 793 C C . HIS A 1 98 ? -3.913 3.904 -8.139 1.00 85.88 98 HIS A C 1
ATOM 795 O O . HIS A 1 98 ? -3.003 3.536 -7.397 1.00 85.88 98 HIS A O 1
ATOM 801 N N . VAL A 1 99 ? -3.682 4.355 -9.372 1.00 85.25 99 VAL A N 1
ATOM 802 C CA . VAL A 1 99 ? -2.331 4.600 -9.902 1.00 85.25 99 VAL A CA 1
ATOM 803 C C . VAL A 1 99 ? -1.894 5.996 -9.472 1.00 85.25 99 VAL A C 1
ATOM 805 O O . VAL A 1 99 ? -2.416 6.988 -9.979 1.00 85.25 99 VAL A O 1
ATOM 808 N N . LEU A 1 100 ? -0.953 6.079 -8.532 1.00 84.00 100 LEU A N 1
ATOM 809 C CA . LEU A 1 100 ? -0.487 7.348 -7.970 1.00 84.00 100 LEU A CA 1
ATOM 810 C C . LEU A 1 100 ? 0.926 7.645 -8.478 1.00 84.00 100 LEU A C 1
ATOM 812 O O . LEU A 1 100 ? 1.808 6.778 -8.474 1.00 84.00 100 LEU A O 1
ATOM 816 N N . LYS A 1 101 ? 1.116 8.861 -8.992 1.00 78.94 101 LYS A N 1
ATOM 817 C CA . LYS A 1 101 ? 2.303 9.274 -9.766 1.00 78.94 101 LYS A CA 1
ATOM 818 C C . LYS A 1 101 ? 3.244 10.129 -8.947 1.00 78.94 101 LYS A C 1
ATOM 820 O O . LYS A 1 101 ? 4.422 10.250 -9.281 1.00 78.94 101 LYS A O 1
ATOM 825 N N . GLU A 1 102 ? 2.745 10.702 -7.866 1.00 79.94 102 GLU A N 1
ATOM 826 C CA . GLU A 1 102 ? 3.543 11.453 -6.926 1.00 79.94 102 GLU A CA 1
ATOM 827 C C . GLU A 1 102 ? 3.414 10.884 -5.518 1.00 79.94 102 GLU A C 1
ATOM 829 O O . GLU A 1 102 ? 2.367 10.415 -5.080 1.00 79.94 102 GLU A O 1
ATOM 834 N N . ARG A 1 103 ? 4.512 10.949 -4.764 1.00 78.12 103 ARG A N 1
ATOM 835 C CA . ARG A 1 103 ? 4.574 10.350 -3.425 1.00 78.12 103 ARG A CA 1
ATOM 836 C C . ARG A 1 103 ? 3.591 10.994 -2.450 1.00 78.12 103 ARG A C 1
ATOM 838 O O . ARG A 1 103 ? 3.065 10.313 -1.578 1.00 78.12 103 ARG A O 1
ATOM 845 N N . HIS A 1 104 ? 3.345 12.295 -2.604 1.00 82.56 104 HIS A N 1
ATOM 846 C CA . HIS A 1 104 ? 2.401 13.023 -1.763 1.00 82.56 104 HIS A CA 1
ATOM 847 C C . HIS A 1 104 ? 0.956 12.531 -1.970 1.00 82.56 104 HIS A C 1
ATOM 849 O O . HIS A 1 104 ? 0.212 12.430 -1.000 1.00 82.56 104 HIS A O 1
ATOM 855 N N . GLU A 1 105 ? 0.598 12.100 -3.185 1.00 85.62 105 GLU A N 1
ATOM 856 C CA . GLU A 1 105 ? -0.721 11.531 -3.482 1.00 85.62 105 GLU A CA 1
ATOM 857 C C . GLU A 1 105 ? -0.961 10.231 -2.705 1.00 85.62 105 GLU A C 1
ATOM 859 O O . GLU A 1 105 ? -2.070 9.992 -2.232 1.00 85.62 105 GLU A O 1
ATOM 864 N N . ILE A 1 106 ? 0.078 9.404 -2.521 1.00 86.25 106 ILE A N 1
ATOM 865 C CA . ILE A 1 106 ? -0.003 8.164 -1.730 1.00 86.25 106 ILE A CA 1
ATOM 866 C C . ILE A 1 106 ? -0.330 8.492 -0.269 1.00 86.25 106 ILE A C 1
ATOM 868 O O . ILE A 1 106 ? -1.212 7.870 0.329 1.00 86.25 106 ILE A O 1
ATOM 872 N N . VAL A 1 107 ? 0.342 9.497 0.299 1.00 86.38 107 VAL A N 1
ATOM 873 C CA . VAL A 1 107 ? 0.100 9.953 1.676 1.00 86.38 107 VAL A CA 1
ATOM 874 C C . VAL A 1 107 ? -1.311 10.523 1.818 1.00 86.38 107 VAL A C 1
ATOM 876 O O . VAL A 1 107 ? -2.033 10.138 2.740 1.00 86.38 107 VAL A O 1
ATOM 879 N N . ASP A 1 108 ? -1.730 11.393 0.900 1.00 88.56 108 ASP A N 1
ATOM 880 C CA . ASP A 1 108 ? -3.058 12.010 0.922 1.00 88.56 108 ASP A CA 1
ATOM 881 C C . ASP A 1 108 ? -4.173 10.970 0.777 1.00 88.56 108 ASP A C 1
ATOM 883 O O . ASP A 1 108 ? -5.193 11.046 1.469 1.00 88.56 108 ASP A O 1
ATOM 887 N N . PHE A 1 109 ? -3.964 9.954 -0.060 1.00 89.94 109 PHE A N 1
ATOM 888 C CA . PHE A 1 109 ? -4.900 8.849 -0.218 1.00 89.94 109 PHE A CA 1
ATOM 889 C C . PHE A 1 109 ? -5.031 8.022 1.066 1.00 89.94 109 PHE A C 1
ATOM 891 O O . PHE A 1 109 ? -6.141 7.784 1.544 1.00 89.94 109 PHE A O 1
ATOM 898 N N . ILE A 1 110 ? -3.910 7.638 1.678 1.00 89.62 110 ILE A N 1
ATOM 899 C CA . ILE A 1 110 ? -3.898 6.896 2.947 1.00 89.62 110 ILE A CA 1
ATOM 900 C C . ILE A 1 110 ? -4.555 7.715 4.0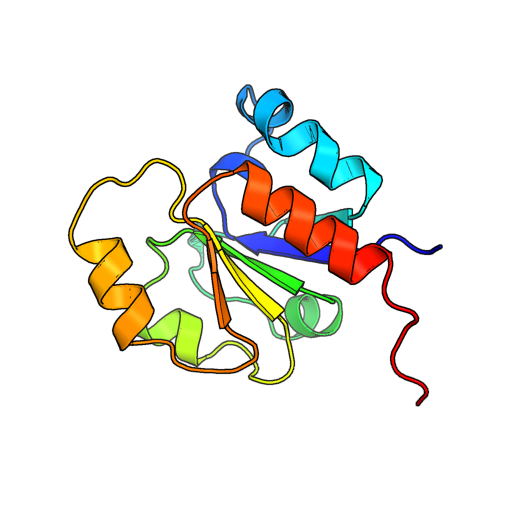64 1.00 89.62 110 ILE A C 1
ATOM 902 O O . ILE A 1 110 ? -5.355 7.186 4.837 1.00 89.62 110 ILE A O 1
ATOM 906 N N . LYS A 1 111 ? -4.275 9.020 4.126 1.00 89.06 111 LYS A N 1
ATOM 907 C CA . LYS A 1 111 ? -4.914 9.939 5.071 1.00 89.06 111 LYS A CA 1
ATOM 908 C C . LYS A 1 111 ? -6.422 10.019 4.844 1.00 89.06 111 LYS A C 1
ATOM 910 O O . LYS A 1 111 ? -7.180 10.005 5.811 1.00 89.06 111 LYS A O 1
ATOM 915 N N . LYS A 1 112 ? -6.872 10.069 3.588 1.00 89.38 112 LYS A N 1
ATOM 916 C CA . LYS A 1 112 ? -8.298 10.046 3.243 1.00 89.38 112 LYS A CA 1
ATOM 917 C C . LYS A 1 112 ? -8.962 8.762 3.737 1.00 89.38 112 LYS A C 1
ATOM 919 O O . LYS A 1 112 ? -10.003 8.865 4.376 1.00 89.38 112 LYS A O 1
ATOM 924 N N . LEU A 1 113 ? -8.356 7.595 3.504 1.00 88.38 113 LEU A N 1
ATOM 925 C CA . LEU A 1 113 ? -8.863 6.317 4.022 1.00 88.38 113 LEU A CA 1
ATOM 926 C C . LEU A 1 113 ? -8.921 6.305 5.554 1.00 88.38 113 LEU A C 1
ATOM 928 O O . LEU A 1 113 ? -9.920 5.892 6.128 1.00 88.38 113 LEU A O 1
ATOM 932 N N . TYR A 1 114 ? -7.887 6.820 6.221 1.00 88.31 114 TYR A N 1
ATOM 933 C CA . TYR A 1 114 ? -7.863 6.956 7.678 1.00 88.31 114 TYR A CA 1
ATOM 934 C C . TYR A 1 114 ? -8.968 7.879 8.216 1.00 88.31 114 TYR A C 1
ATOM 936 O O . TYR A 1 114 ? -9.498 7.642 9.301 1.00 88.31 114 TYR A O 1
ATOM 944 N N . CYS A 1 115 ? -9.311 8.937 7.476 1.00 85.44 115 CYS A N 1
ATOM 945 C CA . CYS A 1 115 ? -10.362 9.883 7.843 1.00 85.44 115 CYS A CA 1
ATOM 946 C C . CYS A 1 115 ? -11.780 9.406 7.491 1.00 85.44 115 CYS A C 1
ATOM 948 O O . CYS A 1 115 ? -12.741 9.998 7.982 1.00 85.44 115 CYS A O 1
ATOM 950 N N . GLN A 1 116 ? -11.933 8.382 6.650 1.00 79.44 116 GLN A N 1
ATOM 951 C CA . GLN A 1 116 ? -13.235 7.788 6.366 1.00 79.44 116 GLN A CA 1
ATOM 952 C C . GLN A 1 116 ? -13.701 6.980 7.582 1.00 79.44 116 GLN A C 1
ATOM 954 O O . GLN A 1 116 ? -12.955 6.181 8.147 1.00 79.44 116 GLN A O 1
ATOM 959 N N . GLU A 1 117 ? -14.943 7.203 8.016 1.00 55.34 117 GLU A N 1
ATOM 960 C CA . GLU A 1 117 ? -15.571 6.306 8.984 1.00 55.34 117 GLU A CA 1
ATOM 961 C C . GLU A 1 117 ? -15.660 4.903 8.363 1.00 55.34 117 GLU A C 1
ATOM 963 O O . GLU A 1 117 ? -15.924 4.791 7.160 1.00 55.34 117 GLU A O 1
ATOM 968 N N . PRO A 1 118 ? -15.410 3.828 9.136 1.00 51.22 118 PRO A N 1
ATOM 969 C CA . PRO A 1 118 ? -15.510 2.477 8.604 1.00 51.22 118 PRO A CA 1
ATOM 970 C C . PRO A 1 118 ? -16.904 2.278 7.995 1.00 51.22 118 PRO A C 1
ATOM 972 O O . PRO A 1 118 ? -17.880 2.753 8.585 1.00 51.22 118 PRO A O 1
ATOM 975 N N . PRO A 1 119 ? -17.024 1.588 6.844 1.00 46.72 119 PRO A N 1
ATOM 976 C CA . PRO A 1 119 ? -18.324 1.318 6.253 1.00 46.72 119 PRO A CA 1
ATOM 977 C C . PRO A 1 119 ? -19.205 0.646 7.308 1.00 46.72 119 PRO A C 1
ATOM 979 O O . PRO A 1 119 ? -18.807 -0.348 7.924 1.00 46.72 119 PRO A O 1
ATOM 982 N N . VAL A 1 120 ? -20.367 1.250 7.568 1.00 37.16 120 VAL A N 1
ATOM 983 C CA . VAL A 1 120 ? -21.361 0.710 8.495 1.00 37.16 120 VAL A CA 1
ATOM 984 C C . VAL A 1 120 ? -21.740 -0.674 7.971 1.00 37.16 120 VAL A C 1
ATOM 986 O O . VAL A 1 120 ? -22.229 -0.788 6.849 1.00 37.16 120 VAL A O 1
ATOM 989 N N . LYS A 1 121 ? -21.403 -1.707 8.749 1.00 38.59 121 LYS A N 1
ATOM 990 C CA . LYS A 1 121 ? -21.713 -3.109 8.447 1.00 38.59 121 LYS A CA 1
ATOM 991 C C . LYS A 1 121 ? -23.213 -3.351 8.368 1.00 38.59 121 LYS A C 1
ATOM 993 O O . LYS A 1 121 ? -23.937 -2.759 9.200 1.00 38.59 121 LYS A O 1
#

Sequence (121 aa):
MKKINLLVYDWKLNVDGADKLVYKDIWDYATIIKGDIDKMEIPENEISLADAILVHELMGVGQINKLPSDKHIIIDTAGYKDESSRRMDRLYNHDFIHVLKERHEIVDFIKKLYCQEPPVK

Secondary structure (DSSP, 8-state):
-PPEEEEEE-HHHHSSSGGGGTSTTHHHHEEEEE--TTTT---HHHHHH-SEEEEETTS-HHHHTTS-TTSEEEEE-TT--STHHHHHHHH---TTEEEE-SHHHHHHHHHHHHHSPPP--

Foldseek 3Di:
DDAFEEEELDPLVQDPDDSCVVLVLSVVRYDYDYADNVVLAGDPVSLVRGQAYEHELVSDLVSVVPRDLNHQYEYEQAPPDDDSLVVCVVSDPHPRYHDDHHSVVVSVVSVVSSPDDPPDD

pLDDT: mean 75.61, std 12.77, range [37.16, 91.69]

Radius of gyration: 13.61 Å; chains: 1; bounding b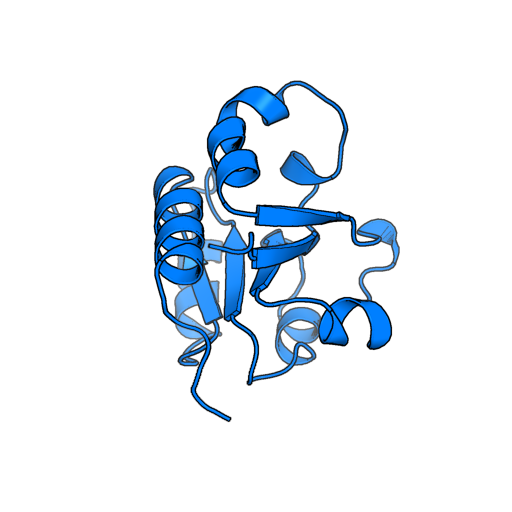ox: 39×28×36 Å